Protein AF-A0A5C7WDA6-F1 (afdb_monomer)

Nearest PDB structures (foldseek):
  6osq-assembly1_z  TM=5.739E-01  e=1.445E+00  Escherichia coli

Secondary structure (DSSP, 8-state):
----PPPTT--HHHHHHHHHHHHHHHTHHHHHHHHSSPPPPPPHHHHHHHHHHHHHHHHHHHHHHHTT---HHHHHHHHHH-

Sequence (82 aa):
MIQVKRKERETAESLIRRFSRRVQQSGVLKQVRKLRFRAEEPSRDKRRIGALYKVKIRKEITRLKKLGKFDDEALRDIKKRI

pLDDT: mean 90.55, std 4.43, range [65.81, 95.88]

Mean predicted aligned error: 7.38 Å

Structure (mmCIF, N/CA/C/O backbone):
data_AF-A0A5C7WDA6-F1
#
_entry.id   AF-A0A5C7WDA6-F1
#
loop_
_atom_site.group_PDB
_atom_site.id
_atom_site.type_symbol
_atom_site.label_atom_id
_atom_site.label_alt_id
_atom_site.label_comp_id
_atom_site.label_asym_id
_atom_site.label_entity_id
_atom_site.label_seq_id
_atom_site.pdbx_PDB_ins_code
_atom_site.Cartn_x
_atom_site.Cartn_y
_atom_site.Cartn_z
_atom_site.occupancy
_atom_site.B_iso_or_equiv
_atom_site.auth_seq_id
_atom_site.auth_comp_id
_atom_site.auth_asym_id
_atom_site.auth_atom_id
_atom_site.pdbx_PDB_model_num
ATOM 1 N N . MET A 1 1 ? -14.370 11.990 6.929 1.00 65.81 1 MET A N 1
ATOM 2 C CA . MET A 1 1 ? -14.453 12.132 8.400 1.00 65.81 1 MET A CA 1
ATOM 3 C C . MET A 1 1 ? -14.677 10.753 9.013 1.00 65.81 1 MET A C 1
ATOM 5 O O . MET A 1 1 ? -15.597 10.064 8.585 1.00 65.81 1 MET A O 1
ATOM 9 N N . ILE A 1 2 ? -13.806 10.295 9.918 1.00 82.00 2 ILE A N 1
ATOM 10 C CA . ILE A 1 2 ? -13.979 9.000 10.600 1.00 82.00 2 ILE A CA 1
ATOM 11 C C . ILE A 1 2 ? -14.776 9.267 11.869 1.00 82.00 2 ILE A C 1
ATOM 13 O O . ILE A 1 2 ? -14.248 9.848 12.809 1.00 82.00 2 ILE A O 1
ATOM 17 N N . GLN A 1 3 ? -16.043 8.865 11.879 1.00 86.19 3 GLN A N 1
ATOM 18 C CA . GLN A 1 3 ? -16.919 9.011 13.038 1.00 86.19 3 GLN A CA 1
ATOM 19 C C . GLN A 1 3 ? -17.639 7.697 13.327 1.00 86.19 3 GLN A C 1
ATOM 21 O O . GLN A 1 3 ? -18.008 6.966 12.403 1.00 86.19 3 GLN A O 1
ATOM 26 N N . VAL A 1 4 ? -17.846 7.400 14.610 1.00 87.62 4 VAL A N 1
ATOM 27 C CA . VAL A 1 4 ? -18.629 6.251 15.072 1.00 87.62 4 VAL A CA 1
ATOM 28 C C . VAL A 1 4 ? -19.575 6.740 16.163 1.00 87.62 4 VAL A C 1
ATOM 30 O O . VAL A 1 4 ? -19.130 7.322 17.145 1.00 87.62 4 VAL A O 1
ATOM 33 N N . LYS A 1 5 ? -20.880 6.517 15.979 1.00 89.50 5 LYS A N 1
ATOM 34 C CA . LYS A 1 5 ? -21.900 6.789 17.001 1.00 89.50 5 LYS A CA 1
ATOM 35 C C . LYS A 1 5 ? -22.144 5.535 17.842 1.00 89.50 5 LYS A C 1
ATOM 37 O O . LYS A 1 5 ? -22.091 4.414 17.312 1.00 89.50 5 LYS A O 1
ATOM 42 N N . ARG A 1 6 ? -22.404 5.732 19.137 1.00 88.69 6 ARG A N 1
ATOM 43 C CA . ARG A 1 6 ? -22.757 4.658 20.072 1.00 88.69 6 ARG A CA 1
ATOM 44 C C . ARG A 1 6 ? -24.090 4.035 19.664 1.00 88.69 6 ARG A C 1
ATOM 46 O O . ARG A 1 6 ? -25.016 4.758 19.306 1.00 88.69 6 ARG A O 1
ATOM 53 N N . LYS A 1 7 ? -24.160 2.705 19.679 1.00 89.75 7 LYS A N 1
ATOM 54 C CA . LYS A 1 7 ? -25.409 1.962 19.458 1.00 89.75 7 LYS A CA 1
ATOM 55 C C . LYS A 1 7 ? -26.115 1.681 20.787 1.00 89.75 7 LYS A C 1
ATOM 57 O O . LYS A 1 7 ? -25.479 1.689 21.842 1.00 89.75 7 LYS A O 1
ATOM 62 N N . GLU A 1 8 ? -27.416 1.404 20.735 1.00 81.75 8 GLU A N 1
ATOM 63 C CA . GLU A 1 8 ? -28.156 0.938 21.911 1.00 81.75 8 GLU A CA 1
ATOM 64 C C . GLU A 1 8 ? -27.54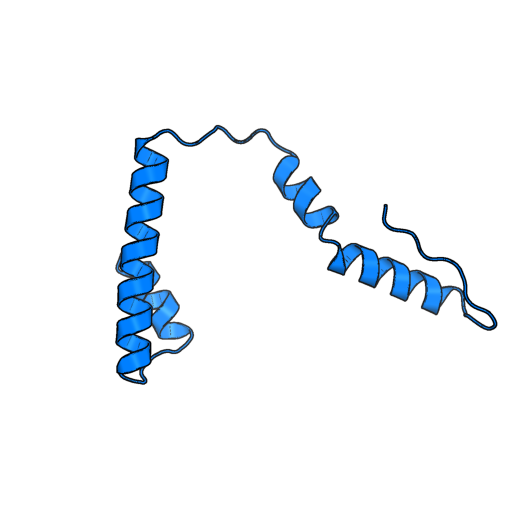9 -0.364 22.451 1.00 81.75 8 GLU A C 1
ATOM 66 O O . GLU A 1 8 ? -27.143 -1.236 21.681 1.00 81.75 8 GLU A O 1
ATOM 71 N N . ARG A 1 9 ? -27.446 -0.463 23.784 1.00 85.56 9 ARG A N 1
ATOM 72 C CA . ARG A 1 9 ? -26.825 -1.585 24.516 1.00 85.56 9 ARG A CA 1
ATOM 73 C C . ARG A 1 9 ? -25.345 -1.858 24.189 1.00 85.56 9 ARG A C 1
ATOM 75 O O . ARG A 1 9 ? -24.832 -2.929 24.494 1.00 85.56 9 ARG A O 1
ATOM 82 N N . GLU A 1 10 ? -24.621 -0.895 23.617 1.00 87.31 10 GLU A N 1
ATOM 83 C CA . GLU A 1 10 ? -23.184 -1.037 23.359 1.00 87.31 10 GLU A CA 1
ATOM 84 C C . GLU A 1 10 ? -22.329 -0.691 24.593 1.00 87.31 10 GLU A C 1
ATOM 86 O O . GLU A 1 10 ? -22.509 0.364 25.221 1.00 87.31 10 GLU A O 1
ATOM 91 N N . THR A 1 11 ? -21.352 -1.550 24.903 1.00 91.31 11 THR A N 1
ATOM 92 C CA . THR A 1 11 ? -20.303 -1.282 25.898 1.00 91.31 11 THR A CA 1
ATOM 93 C C . THR A 1 11 ? -19.270 -0.288 25.359 1.00 91.31 11 THR A C 1
ATOM 95 O O . THR A 1 11 ? -19.009 -0.217 24.156 1.00 91.31 11 THR A O 1
ATOM 98 N N . ALA A 1 12 ? -18.641 0.487 26.247 1.00 89.25 12 ALA A N 1
ATOM 99 C CA . ALA A 1 12 ? -17.628 1.470 25.849 1.00 89.25 12 ALA A CA 1
ATOM 100 C C . ALA A 1 12 ? -16.450 0.828 25.087 1.00 89.25 12 ALA A C 1
ATOM 102 O O . ALA A 1 12 ? -15.963 1.378 24.100 1.00 89.25 12 ALA A O 1
ATOM 103 N N . GLU A 1 13 ? -16.044 -0.376 25.487 1.00 91.88 13 GLU A N 1
ATOM 104 C CA . GLU A 1 13 ? -14.955 -1.117 24.852 1.00 91.88 13 GLU A CA 1
ATOM 105 C C . GLU A 1 13 ? -15.278 -1.523 23.403 1.00 91.88 13 GLU A C 1
ATOM 107 O O . GLU A 1 13 ? -14.461 -1.330 22.496 1.00 91.88 13 GLU A O 1
ATOM 112 N N . SER A 1 14 ? -16.502 -2.005 23.145 1.00 92.00 14 SER A N 1
ATOM 113 C CA . SER A 1 14 ? -16.958 -2.329 21.786 1.00 92.00 14 SER A CA 1
ATOM 114 C C . SER A 1 14 ? -16.917 -1.098 20.875 1.00 92.00 14 SER A C 1
ATOM 116 O O . SER A 1 14 ? -16.459 -1.181 19.729 1.00 92.00 14 SER A O 1
ATOM 118 N N . LEU A 1 15 ? -17.332 0.060 21.394 1.00 91.94 15 LEU A N 1
ATOM 119 C CA . LEU A 1 15 ? -17.304 1.321 20.657 1.00 91.94 15 LEU A CA 1
ATOM 120 C C . LEU A 1 15 ? -15.871 1.703 20.252 1.00 91.94 15 LEU A C 1
ATOM 122 O O . LEU A 1 15 ? -15.627 2.002 19.078 1.00 91.94 15 LEU A O 1
ATOM 126 N N . ILE A 1 16 ? -14.918 1.626 21.189 1.00 92.31 16 ILE A N 1
ATOM 127 C CA . ILE A 1 16 ? -13.493 1.902 20.938 1.00 92.31 16 ILE A CA 1
ATOM 128 C C . ILE A 1 16 ? -12.938 0.943 19.882 1.00 92.31 16 ILE A C 1
ATOM 130 O O . ILE A 1 16 ? -12.286 1.375 18.930 1.00 92.31 16 ILE A O 1
ATOM 134 N N . ARG A 1 17 ? -13.242 -0.356 19.975 1.00 93.56 17 ARG A N 1
ATOM 135 C CA . ARG A 1 17 ? -12.788 -1.350 18.991 1.00 93.56 17 ARG A CA 1
ATOM 136 C C . ARG A 1 17 ? -13.310 -1.050 17.584 1.00 93.56 17 ARG A C 1
ATOM 138 O O . ARG A 1 17 ? -12.550 -1.147 16.614 1.00 93.56 17 ARG A O 1
ATOM 145 N N . ARG A 1 18 ? -14.583 -0.657 17.444 1.00 93.31 18 ARG A N 1
ATOM 146 C CA . ARG A 1 18 ? -15.157 -0.252 16.145 1.00 93.31 18 ARG A CA 1
ATOM 147 C C . ARG A 1 18 ? -14.472 0.990 15.593 1.00 93.31 18 ARG A C 1
ATOM 149 O O . ARG A 1 18 ? -14.154 1.019 14.403 1.00 93.31 18 ARG A O 1
ATOM 156 N N . PHE A 1 19 ? -14.225 1.985 16.441 1.00 92.94 19 PHE A N 1
ATOM 157 C CA . PHE A 1 19 ? -13.493 3.186 16.055 1.00 92.94 19 PHE A CA 1
ATOM 158 C C . PHE A 1 19 ? -12.086 2.842 15.559 1.00 92.94 19 PHE A C 1
ATOM 160 O O . PHE A 1 19 ? -11.743 3.180 14.427 1.00 92.94 19 PHE A O 1
ATOM 167 N N . SER A 1 20 ? -11.320 2.069 16.330 1.00 92.75 20 SER A N 1
ATOM 168 C CA . SER A 1 20 ? -9.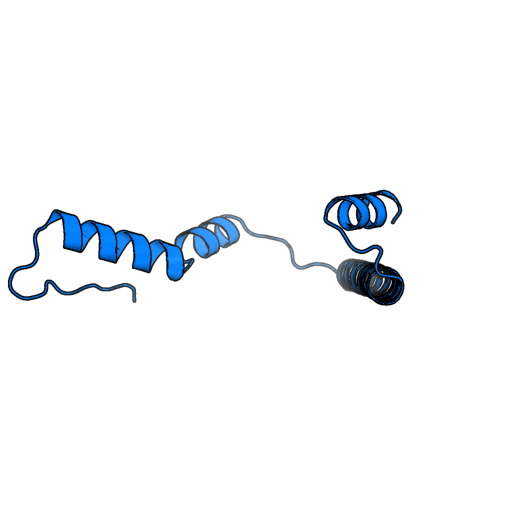975 1.621 15.956 1.00 92.75 20 SER A CA 1
ATOM 169 C C . SER A 1 20 ? -9.964 0.867 14.627 1.00 92.75 20 SER A C 1
ATOM 171 O O . SER A 1 20 ? -9.146 1.163 13.755 1.00 92.75 20 SER A O 1
ATOM 173 N N . ARG A 1 21 ? -10.920 -0.047 14.403 1.00 93.19 21 ARG A N 1
ATOM 174 C CA . ARG A 1 21 ? -11.041 -0.764 13.124 1.00 93.19 21 ARG A CA 1
ATOM 175 C C . ARG A 1 21 ? -11.368 0.180 11.968 1.00 93.19 21 ARG A C 1
ATOM 177 O O . ARG A 1 21 ? -10.788 0.043 10.893 1.00 93.19 21 ARG A O 1
ATOM 184 N N . ARG A 1 22 ? -12.253 1.161 12.175 1.00 92.81 22 ARG A N 1
ATOM 185 C CA . ARG A 1 22 ? -12.603 2.160 11.153 1.00 92.81 22 ARG A CA 1
ATOM 186 C C . ARG A 1 22 ? -11.409 3.052 10.808 1.00 92.81 22 ARG A C 1
ATOM 188 O O . ARG A 1 22 ? -11.196 3.329 9.629 1.00 92.81 22 ARG A O 1
ATOM 195 N N . VAL A 1 23 ? -10.611 3.446 11.804 1.00 93.12 23 VAL A N 1
ATOM 196 C CA . VAL A 1 23 ? -9.355 4.191 11.619 1.00 93.12 23 VAL A CA 1
ATOM 197 C C . VAL A 1 23 ? -8.344 3.362 10.829 1.00 93.12 23 VAL A C 1
ATOM 199 O O . VAL A 1 23 ? -7.803 3.850 9.838 1.00 93.12 23 VAL A O 1
ATOM 202 N N . GLN A 1 24 ? -8.143 2.093 11.183 1.00 91.38 24 GLN A N 1
ATOM 203 C CA . GLN A 1 24 ? -7.245 1.200 10.445 1.00 91.38 24 GLN A CA 1
ATOM 204 C C . GLN A 1 24 ? -7.685 1.015 8.986 1.00 91.38 24 GLN A C 1
ATOM 206 O O . GLN A 1 24 ? -6.885 1.221 8.075 1.00 91.38 24 GLN A O 1
ATOM 211 N N . GLN A 1 25 ? -8.963 0.704 8.753 1.00 91.62 25 GLN A N 1
ATOM 212 C CA . GLN A 1 25 ? -9.520 0.515 7.408 1.00 91.62 25 GLN A CA 1
ATOM 213 C C . GLN A 1 25 ? -9.457 1.782 6.557 1.00 91.62 25 GLN A C 1
ATOM 215 O O . GLN A 1 25 ? -9.218 1.704 5.357 1.00 91.62 25 GLN A O 1
ATOM 220 N N . SER A 1 26 ? -9.654 2.954 7.166 1.00 92.75 26 SER A N 1
ATOM 221 C CA . SER A 1 26 ? -9.557 4.229 6.451 1.00 92.75 26 SER A CA 1
ATOM 222 C C . SER A 1 26 ? -8.147 4.534 5.940 1.00 92.75 26 SER A C 1
ATOM 224 O O . SER A 1 26 ? -7.991 5.379 5.067 1.00 92.75 26 SER A O 1
ATOM 226 N N . GLY A 1 27 ? -7.112 3.907 6.511 1.00 92.69 27 GLY A N 1
ATOM 227 C CA . GLY A 1 27 ? -5.725 4.144 6.121 1.00 92.69 27 GLY A CA 1
ATOM 228 C C . GLY A 1 27 ? -5.209 5.561 6.401 1.00 92.69 27 GLY A C 1
ATOM 229 O O . GLY A 1 27 ? -4.080 5.863 6.016 1.00 92.69 27 GLY A O 1
ATOM 230 N N . VAL A 1 28 ? -5.972 6.415 7.099 1.00 93.19 28 VAL A N 1
ATOM 231 C CA . VAL A 1 28 ? -5.618 7.824 7.350 1.00 93.19 28 VAL A CA 1
ATOM 232 C C . VAL A 1 28 ? -4.255 7.950 8.026 1.00 93.19 28 VAL A C 1
ATOM 234 O O . VAL A 1 28 ? -3.426 8.744 7.592 1.00 93.19 28 VAL A O 1
ATOM 237 N N . LEU A 1 29 ? -3.952 7.101 9.011 1.00 91.25 29 LEU A N 1
ATOM 238 C CA . LEU A 1 29 ? -2.636 7.100 9.660 1.00 91.25 29 LEU A CA 1
ATOM 239 C C . LEU A 1 29 ? -1.499 6.779 8.679 1.00 91.25 29 LEU A C 1
ATOM 241 O O . LEU A 1 29 ? -0.430 7.382 8.750 1.00 91.25 29 LEU A O 1
ATOM 245 N N . LYS A 1 30 ? -1.720 5.851 7.740 1.00 92.50 30 LYS A N 1
ATOM 246 C CA . LYS A 1 30 ? -0.732 5.487 6.714 1.00 92.50 30 LYS A CA 1
ATOM 247 C C . LYS A 1 30 ? -0.531 6.628 5.718 1.00 92.50 30 LYS A C 1
ATOM 249 O O . LYS A 1 30 ? 0.605 6.912 5.349 1.00 92.50 30 LYS A O 1
ATOM 254 N N . GLN A 1 31 ? -1.613 7.292 5.318 1.00 92.50 31 GLN A N 1
ATOM 255 C CA . GLN A 1 31 ? -1.564 8.460 4.442 1.00 92.50 31 GLN A CA 1
ATOM 256 C C . GLN A 1 31 ? -0.792 9.609 5.096 1.00 92.50 31 GLN A C 1
ATOM 258 O O . GLN A 1 31 ? 0.157 10.108 4.501 1.00 92.50 31 GLN A O 1
ATOM 263 N N . VAL A 1 32 ? -1.132 9.974 6.334 1.00 93.44 32 VAL A N 1
ATOM 264 C CA . VAL A 1 32 ? -0.450 11.051 7.069 1.00 93.44 32 VAL A CA 1
ATOM 265 C C . VAL A 1 32 ? 1.031 10.727 7.269 1.00 93.44 32 VAL A C 1
ATOM 267 O O . VAL A 1 32 ? 1.878 11.577 7.027 1.00 93.44 32 VAL A O 1
ATOM 270 N N . ARG A 1 33 ? 1.379 9.483 7.627 1.00 93.06 33 ARG A N 1
ATOM 271 C CA . ARG A 1 33 ? 2.788 9.059 7.735 1.00 93.06 33 ARG A CA 1
ATOM 272 C C . ARG A 1 33 ? 3.543 9.183 6.411 1.00 93.06 33 ARG A C 1
ATOM 274 O O . ARG A 1 33 ? 4.696 9.595 6.426 1.00 93.06 33 ARG A O 1
ATOM 281 N N . LYS A 1 34 ? 2.904 8.856 5.284 1.00 91.44 34 LYS A N 1
ATOM 282 C CA . LYS A 1 34 ? 3.492 9.007 3.944 1.00 91.44 34 LYS A CA 1
ATOM 283 C C . LYS A 1 34 ? 3.696 10.478 3.563 1.00 91.44 34 LYS A C 1
ATOM 285 O O . LYS A 1 34 ? 4.679 10.790 2.906 1.00 91.44 34 LYS A O 1
ATOM 290 N N . LEU A 1 35 ? 2.771 11.352 3.956 1.00 92.81 35 LEU A N 1
ATOM 291 C CA . LEU A 1 35 ? 2.791 12.786 3.644 1.00 92.81 35 LEU A CA 1
ATOM 292 C C . LEU A 1 35 ? 3.580 13.628 4.658 1.00 92.81 35 LEU A C 1
ATOM 294 O O . LEU A 1 35 ? 3.728 14.826 4.450 1.00 92.81 35 LEU A O 1
ATOM 298 N N . ARG A 1 36 ? 4.079 13.023 5.746 1.00 91.81 36 ARG A N 1
ATOM 299 C CA . ARG A 1 36 ? 4.792 13.719 6.831 1.00 91.81 36 ARG A CA 1
ATOM 300 C C . ARG A 1 36 ? 5.967 14.555 6.324 1.00 91.81 36 ARG A C 1
ATOM 302 O O . ARG A 1 36 ? 6.235 15.612 6.880 1.00 91.81 36 ARG A O 1
ATOM 309 N N . PHE A 1 37 ? 6.671 14.063 5.309 1.00 94.38 37 PHE A N 1
ATOM 310 C CA . PHE A 1 37 ? 7.839 14.721 4.739 1.00 94.38 37 PHE A CA 1
ATOM 311 C C . PHE A 1 37 ? 7.601 15.048 3.269 1.00 94.38 37 PHE A C 1
ATOM 313 O O . PHE A 1 37 ? 6.936 14.293 2.554 1.00 94.38 37 PHE A O 1
ATOM 320 N N . ARG A 1 38 ? 8.181 16.162 2.811 1.00 91.69 38 ARG A N 1
ATOM 321 C CA . ARG A 1 38 ? 8.178 16.525 1.395 1.00 91.69 38 ARG A CA 1
ATOM 322 C C . ARG A 1 38 ? 8.971 15.477 0.616 1.00 91.69 38 ARG A C 1
ATOM 324 O O . ARG A 1 38 ? 10.152 15.273 0.877 1.00 91.69 38 ARG A O 1
ATOM 331 N N . ALA A 1 39 ? 8.318 14.835 -0.343 1.00 88.94 39 ALA A N 1
ATOM 332 C CA . ALA A 1 39 ? 8.984 14.022 -1.350 1.00 88.94 39 ALA A CA 1
ATOM 333 C C . ALA A 1 39 ? 9.183 14.867 -2.611 1.00 88.94 39 ALA A C 1
ATOM 335 O O . ALA A 1 39 ? 8.266 15.576 -3.028 1.00 88.94 39 ALA A O 1
ATOM 336 N N . GLU A 1 40 ? 10.366 14.796 -3.215 1.00 89.06 40 GLU A N 1
ATOM 337 C CA . GLU A 1 40 ? 10.600 15.404 -4.523 1.00 89.06 40 GLU A CA 1
ATOM 338 C C . GLU A 1 40 ? 9.809 14.671 -5.606 1.00 89.06 40 GLU A C 1
ATOM 340 O O . GLU A 1 40 ? 9.679 13.441 -5.591 1.00 89.06 40 GLU A O 1
ATOM 345 N N . GLU A 1 41 ? 9.294 15.426 -6.574 1.00 88.75 41 GLU A N 1
ATOM 346 C CA . GLU A 1 41 ? 8.655 14.819 -7.731 1.00 88.75 41 GLU A CA 1
ATOM 347 C C . GLU A 1 41 ? 9.703 14.107 -8.599 1.00 88.75 41 GLU A C 1
ATOM 349 O O . GLU A 1 41 ? 10.745 14.678 -8.930 1.00 88.75 41 GLU A O 1
ATOM 354 N N . PRO A 1 42 ? 9.459 12.850 -9.005 1.00 89.81 42 PRO A N 1
ATOM 355 C CA . PRO A 1 42 ? 10.408 12.131 -9.834 1.00 89.81 42 PRO A CA 1
ATOM 356 C C . PRO A 1 42 ? 10.513 12.772 -11.225 1.00 89.81 42 PRO A C 1
ATOM 358 O O . PRO A 1 42 ? 9.509 12.996 -11.916 1.00 89.81 42 PRO A O 1
ATOM 361 N N . SER A 1 43 ? 11.754 12.979 -11.677 1.00 93.94 43 SER A N 1
ATOM 362 C CA . SER A 1 43 ? 12.057 13.425 -13.040 1.00 93.94 43 SER A CA 1
ATOM 363 C C . SER A 1 43 ? 11.449 12.488 -14.095 1.00 93.94 43 SER A C 1
ATOM 365 O O . SER A 1 43 ? 11.072 11.343 -13.811 1.00 93.94 43 SER A O 1
ATOM 367 N N . ARG A 1 44 ? 11.335 12.966 -15.342 1.00 94.06 44 ARG A N 1
ATOM 368 C CA . ARG A 1 44 ? 10.784 12.173 -16.459 1.00 94.06 44 ARG A CA 1
ATOM 369 C C . ARG A 1 44 ? 11.510 10.833 -16.619 1.00 94.06 44 ARG A C 1
ATOM 371 O O . ARG A 1 44 ? 10.850 9.805 -16.769 1.00 94.06 44 ARG A O 1
ATOM 378 N N . ASP A 1 45 ? 12.833 10.830 -16.482 1.00 94.19 45 ASP A N 1
ATOM 379 C CA . ASP A 1 45 ? 13.647 9.619 -16.616 1.00 94.19 45 ASP A CA 1
ATOM 380 C C . ASP A 1 45 ? 13.439 8.651 -15.456 1.00 94.19 45 ASP A C 1
ATOM 382 O O . ASP A 1 45 ? 13.209 7.463 -15.684 1.00 94.19 45 ASP A O 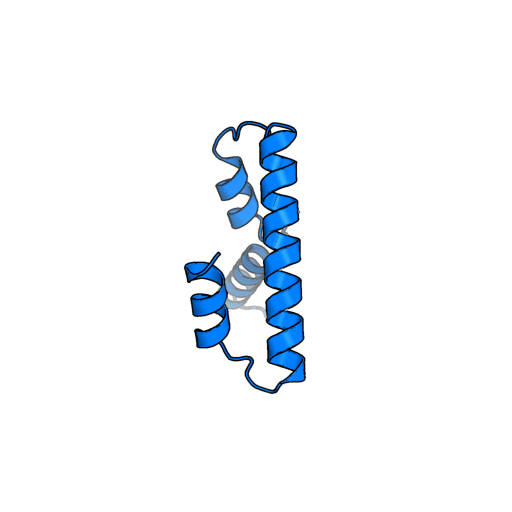1
ATOM 386 N N . LYS A 1 46 ? 13.394 9.149 -14.210 1.00 93.12 46 LYS A N 1
ATOM 387 C CA . LYS A 1 46 ? 13.083 8.316 -13.035 1.00 93.12 46 LYS A CA 1
ATOM 388 C C . LYS A 1 46 ? 11.703 7.661 -13.170 1.00 93.12 46 LYS A C 1
ATOM 390 O O . LYS A 1 46 ? 11.546 6.474 -12.878 1.00 93.12 46 LYS A O 1
ATOM 395 N N . ARG A 1 47 ? 10.706 8.398 -13.677 1.00 93.25 47 ARG A N 1
ATOM 396 C CA . ARG A 1 47 ? 9.373 7.849 -13.986 1.00 93.25 47 ARG A CA 1
ATOM 397 C C . ARG A 1 47 ? 9.434 6.770 -15.069 1.00 93.25 47 ARG A C 1
ATOM 399 O O . ARG A 1 47 ? 8.824 5.713 -14.899 1.00 93.25 47 ARG A O 1
ATOM 406 N N . ARG A 1 48 ? 10.188 7.005 -16.149 1.00 94.75 48 ARG A N 1
ATOM 407 C CA . ARG A 1 48 ? 10.365 6.052 -17.256 1.00 94.75 48 ARG A CA 1
ATOM 408 C C . ARG A 1 48 ? 11.031 4.758 -16.787 1.00 94.75 48 ARG A C 1
ATOM 410 O O . ARG A 1 48 ? 10.505 3.683 -17.062 1.00 94.75 48 ARG A O 1
ATOM 417 N N . ILE A 1 49 ? 12.128 4.848 -16.036 1.00 95.06 49 ILE A N 1
ATOM 418 C CA . ILE A 1 49 ? 12.852 3.688 -15.492 1.00 95.06 49 ILE A CA 1
ATOM 419 C C . ILE A 1 49 ? 11.932 2.858 -14.588 1.00 95.06 49 ILE A C 1
ATOM 421 O O . ILE A 1 49 ? 11.822 1.643 -14.760 1.00 95.06 49 ILE A O 1
ATOM 425 N N . GLY A 1 50 ? 11.187 3.511 -13.688 1.00 93.50 50 GLY A N 1
ATOM 426 C CA . GLY A 1 50 ? 10.222 2.828 -12.824 1.00 93.50 50 GLY A CA 1
ATOM 427 C C . GLY A 1 50 ? 9.092 2.135 -13.599 1.00 93.50 50 GLY A C 1
ATOM 428 O O . GLY A 1 50 ? 8.657 1.045 -13.220 1.00 93.50 50 GLY A O 1
ATOM 429 N N . ALA A 1 51 ? 8.619 2.729 -14.698 1.00 94.62 51 ALA A N 1
ATOM 430 C CA . ALA A 1 51 ? 7.626 2.106 -15.572 1.00 94.62 51 ALA A CA 1
ATOM 431 C C . ALA A 1 51 ? 8.195 0.877 -16.300 1.00 94.62 51 ALA A C 1
ATOM 433 O O . ALA A 1 51 ? 7.563 -0.181 -16.289 1.00 94.62 51 ALA A O 1
ATOM 434 N N . LEU A 1 52 ? 9.404 0.982 -16.859 1.00 95.81 52 LEU A N 1
ATOM 435 C CA . LEU A 1 52 ? 10.090 -0.128 -17.528 1.00 95.81 52 LEU A CA 1
ATOM 436 C C . LEU A 1 52 ? 10.333 -1.304 -16.573 1.00 95.81 52 LEU A C 1
ATOM 438 O O . LEU A 1 52 ? 10.061 -2.449 -16.934 1.00 95.81 52 LEU A O 1
ATOM 442 N N . TYR A 1 53 ? 10.756 -1.032 -15.336 1.00 94.38 53 TYR A N 1
ATOM 443 C CA . TYR A 1 53 ? 10.912 -2.052 -14.295 1.00 94.38 53 TYR A CA 1
ATOM 444 C C . TYR A 1 53 ? 9.598 -2.799 -14.016 1.00 94.38 53 TYR A C 1
ATOM 446 O O . TYR A 1 53 ? 9.557 -4.030 -14.034 1.00 94.38 53 TYR A O 1
ATOM 454 N N . LYS A 1 54 ? 8.485 -2.070 -13.843 1.00 93.50 54 LYS A N 1
ATOM 455 C CA . LYS A 1 54 ? 7.157 -2.675 -13.627 1.00 93.50 54 LYS A CA 1
ATOM 456 C C . LYS A 1 54 ? 6.719 -3.551 -14.799 1.00 93.50 54 LYS A C 1
ATOM 458 O O . LYS A 1 54 ? 6.127 -4.604 -14.572 1.00 93.50 54 LYS A O 1
ATOM 463 N N . VAL A 1 55 ? 6.988 -3.128 -16.034 1.00 95.88 55 VAL A N 1
ATOM 464 C CA . VAL A 1 55 ? 6.673 -3.915 -17.236 1.00 95.88 55 VAL A CA 1
ATOM 465 C C . VAL A 1 55 ? 7.488 -5.209 -17.261 1.00 95.88 55 VAL A C 1
ATOM 467 O O . VAL A 1 55 ? 6.902 -6.276 -17.448 1.00 95.88 55 VAL A O 1
ATOM 470 N N . LYS A 1 56 ? 8.801 -5.141 -16.995 1.00 94.69 56 LYS A N 1
ATOM 471 C CA . LYS A 1 56 ? 9.674 -6.326 -16.918 1.00 94.69 56 LYS A CA 1
ATOM 472 C C . LYS A 1 56 ? 9.186 -7.322 -15.863 1.00 94.69 56 LYS A C 1
ATOM 474 O O . LYS A 1 56 ? 8.977 -8.489 -16.180 1.00 94.69 56 LYS A O 1
ATOM 479 N N . ILE A 1 57 ? 8.901 -6.851 -14.646 1.00 92.94 57 ILE A N 1
ATOM 480 C CA . ILE A 1 57 ? 8.386 -7.711 -13.571 1.00 92.94 57 ILE A CA 1
ATOM 481 C C . ILE A 1 57 ? 7.050 -8.350 -13.947 1.00 92.94 57 ILE A C 1
ATOM 483 O O . ILE A 1 57 ? 6.875 -9.551 -13.764 1.00 92.94 57 ILE A O 1
ATOM 487 N N . ARG A 1 58 ? 6.098 -7.582 -14.490 1.00 92.69 58 A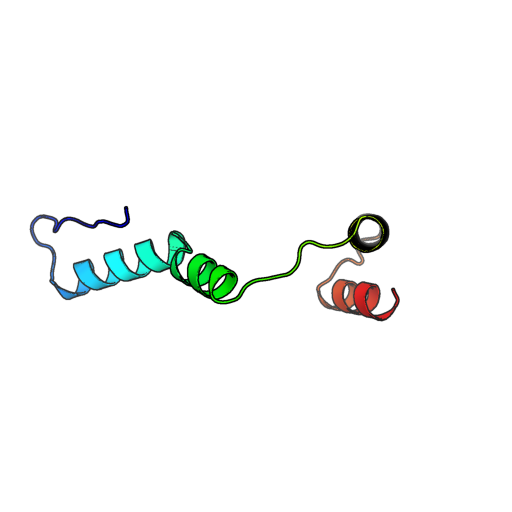RG A N 1
ATOM 488 C CA . ARG A 1 58 ? 4.796 -8.135 -14.899 1.00 92.69 58 ARG A CA 1
ATOM 489 C C . ARG A 1 58 ? 4.944 -9.217 -15.962 1.00 92.69 58 ARG A C 1
ATOM 491 O O . ARG A 1 58 ? 4.224 -10.213 -15.894 1.00 92.69 58 ARG A O 1
ATOM 498 N N . LYS A 1 59 ? 5.865 -9.039 -16.916 1.00 94.75 59 LYS A N 1
ATOM 499 C CA . LYS A 1 59 ? 6.159 -10.040 -17.947 1.00 94.75 59 LYS A CA 1
ATOM 500 C C . LYS A 1 59 ? 6.640 -11.345 -17.312 1.00 94.75 59 LYS A C 1
ATOM 502 O O . LYS A 1 59 ? 6.098 -12.399 -17.638 1.00 94.75 59 LYS A O 1
ATOM 507 N N . GLU A 1 60 ? 7.567 -11.270 -16.357 1.00 92.06 60 GLU A N 1
ATOM 508 C CA . GLU A 1 60 ? 8.079 -12.470 -15.690 1.00 92.06 60 GLU A CA 1
ATOM 509 C C . GLU A 1 60 ? 7.067 -13.146 -14.775 1.00 92.06 60 GLU A C 1
ATOM 511 O O . GLU A 1 60 ? 6.902 -14.362 -14.843 1.00 92.06 60 GLU A O 1
ATOM 516 N N . ILE A 1 61 ? 6.304 -12.374 -13.999 1.00 92.31 61 ILE A N 1
ATOM 517 C CA . ILE A 1 61 ? 5.201 -12.921 -13.201 1.00 92.31 61 ILE A CA 1
ATOM 518 C C . ILE A 1 61 ? 4.204 -13.651 -14.108 1.00 92.31 61 ILE A C 1
ATOM 520 O O . ILE A 1 61 ? 3.782 -14.760 -13.797 1.00 92.31 61 ILE A O 1
ATOM 524 N N . THR A 1 62 ? 3.834 -13.054 -15.244 1.00 93.31 62 THR A N 1
ATOM 525 C CA . THR A 1 62 ? 2.891 -13.671 -16.189 1.00 93.31 62 THR A CA 1
ATOM 526 C C . THR A 1 62 ? 3.457 -14.965 -16.769 1.00 93.31 62 THR A C 1
ATOM 528 O O . THR A 1 62 ? 2.729 -15.949 -16.879 1.00 93.31 62 THR A O 1
ATOM 531 N N . ARG A 1 63 ? 4.753 -14.995 -17.103 1.00 93.31 63 ARG A N 1
ATOM 532 C CA . ARG A 1 63 ? 5.428 -16.203 -17.589 1.00 93.31 63 ARG A CA 1
ATOM 533 C C . ARG A 1 63 ? 5.418 -17.314 -16.539 1.00 93.31 63 ARG A C 1
ATOM 535 O O . ARG A 1 63 ? 5.012 -18.425 -16.855 1.00 93.31 63 ARG A O 1
ATOM 542 N N . LEU A 1 64 ? 5.804 -17.021 -15.299 1.00 91.62 64 LEU A N 1
ATOM 543 C CA . LEU A 1 64 ? 5.830 -18.019 -14.225 1.00 91.62 64 LEU A CA 1
ATOM 544 C C . LEU A 1 64 ? 4.439 -18.531 -13.859 1.00 91.62 64 LEU A C 1
ATOM 546 O O . LEU A 1 64 ? 4.277 -19.729 -13.649 1.00 91.62 64 LEU A O 1
ATOM 550 N N . LYS A 1 65 ? 3.427 -17.653 -13.858 1.00 92.06 65 LYS A N 1
ATOM 551 C CA . LYS A 1 65 ? 2.027 -18.059 -13.680 1.00 92.06 65 LYS A CA 1
ATOM 552 C C . LYS A 1 65 ? 1.579 -19.033 -14.767 1.00 92.06 65 LYS A C 1
ATOM 554 O O . LYS A 1 65 ? 0.976 -20.046 -14.445 1.00 92.06 65 LYS A O 1
ATOM 559 N N . LYS A 1 66 ? 1.917 -18.764 -16.035 1.00 93.69 66 LYS A N 1
ATOM 560 C CA . LYS A 1 66 ? 1.623 -19.678 -17.156 1.00 93.69 66 LYS A CA 1
ATOM 561 C C . LYS A 1 66 ? 2.349 -21.020 -17.036 1.00 93.69 66 LYS A C 1
ATOM 563 O O . LYS A 1 66 ? 1.823 -22.027 -17.483 1.00 93.69 66 LYS A O 1
ATOM 568 N N . LEU A 1 67 ? 3.537 -21.030 -16.435 1.00 91.75 67 LEU A N 1
ATOM 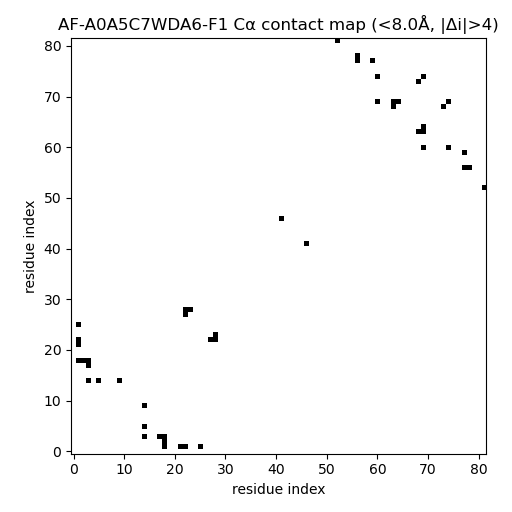569 C CA . LEU A 1 67 ? 4.324 -22.241 -16.187 1.00 91.75 67 LEU A CA 1
ATOM 570 C C . LEU A 1 67 ? 3.914 -22.987 -14.905 1.00 91.75 67 LEU A C 1
ATOM 572 O O . LEU A 1 67 ? 4.499 -24.025 -14.616 1.00 91.75 67 LEU A O 1
ATOM 576 N N . GLY A 1 68 ? 2.976 -22.454 -14.112 1.00 91.31 68 GLY A N 1
ATOM 577 C CA . GLY A 1 68 ? 2.589 -23.026 -12.817 1.00 91.31 68 GLY A CA 1
ATOM 578 C C . GLY A 1 68 ? 3.656 -22.911 -11.719 1.00 91.31 68 GLY A C 1
ATOM 579 O O . GLY A 1 68 ? 3.534 -23.559 -10.689 1.00 91.31 68 GLY A O 1
ATOM 580 N N . LYS A 1 69 ? 4.697 -22.090 -11.914 1.00 88.12 69 LYS A N 1
ATOM 581 C CA . LYS A 1 69 ? 5.857 -21.943 -11.008 1.00 88.12 69 LYS A CA 1
ATOM 582 C C . LYS A 1 69 ? 5.860 -20.604 -10.267 1.00 88.12 69 LYS A C 1
ATOM 584 O O . LYS A 1 69 ? 6.908 -19.987 -10.095 1.00 88.12 69 LYS A O 1
ATOM 589 N N . PHE A 1 70 ? 4.681 -20.073 -9.962 1.00 89.25 70 PHE A N 1
ATOM 590 C CA . PHE A 1 70 ? 4.565 -18.791 -9.276 1.00 89.25 70 PHE A CA 1
ATOM 591 C C . PHE A 1 70 ? 4.293 -19.010 -7.791 1.00 89.25 70 PHE A C 1
ATOM 593 O O . PHE A 1 70 ? 3.174 -19.351 -7.415 1.00 89.25 70 PHE A O 1
ATOM 600 N N . ASP A 1 71 ? 5.308 -18.757 -6.974 1.00 88.25 71 ASP A N 1
ATOM 601 C CA . ASP A 1 71 ? 5.251 -18.723 -5.517 1.00 88.25 71 ASP A CA 1
ATOM 602 C C . ASP A 1 71 ? 5.872 -17.414 -4.976 1.00 88.25 71 ASP A C 1
ATOM 604 O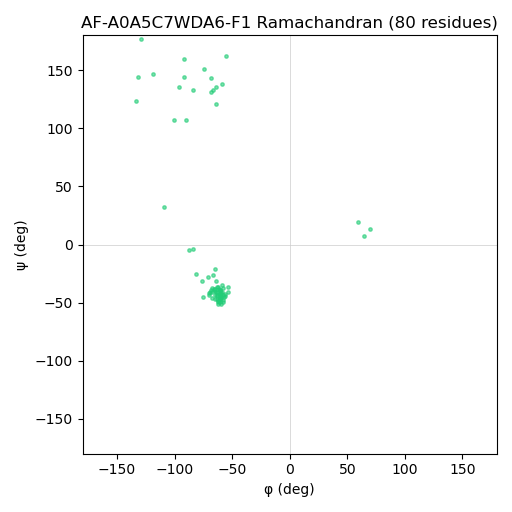 O . ASP A 1 71 ? 6.343 -16.541 -5.723 1.00 88.25 71 ASP A O 1
ATOM 608 N N . ASP A 1 72 ? 5.824 -17.239 -3.654 1.00 84.25 72 ASP A N 1
ATOM 609 C CA . ASP A 1 72 ? 6.358 -16.047 -2.986 1.00 84.25 72 ASP A CA 1
ATOM 610 C C . ASP A 1 72 ? 7.890 -15.946 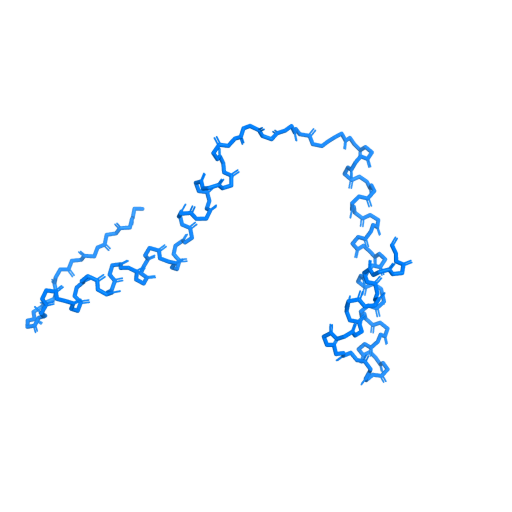-3.091 1.00 84.25 72 ASP A C 1
ATOM 612 O O . ASP A 1 72 ? 8.444 -14.839 -3.065 1.00 84.25 72 ASP A O 1
ATOM 616 N N . G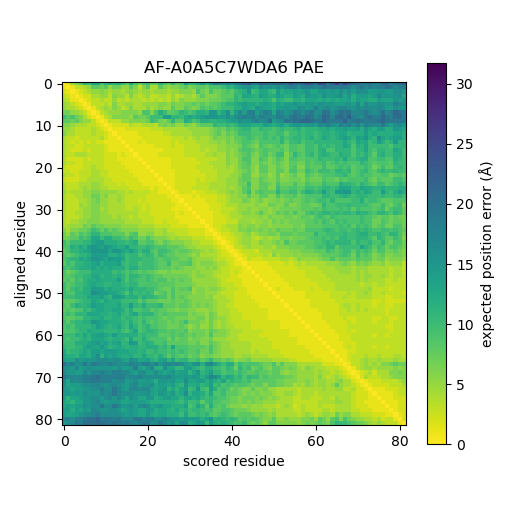LU A 1 73 ? 8.580 -17.077 -3.246 1.00 86.31 73 GLU A N 1
ATOM 617 C CA . GLU A 1 73 ? 10.033 -17.150 -3.413 1.00 86.31 73 GLU A CA 1
ATOM 618 C C . GLU A 1 73 ? 10.448 -16.716 -4.821 1.00 86.31 73 GLU A C 1
ATOM 620 O O . GLU A 1 73 ? 11.284 -15.820 -4.974 1.00 86.31 73 GLU A O 1
ATOM 625 N N . ALA A 1 74 ? 9.757 -17.197 -5.850 1.00 84.25 74 ALA A N 1
ATOM 626 C CA . ALA A 1 74 ? 9.948 -16.796 -7.232 1.00 84.25 74 ALA A CA 1
ATOM 627 C C . ALA A 1 74 ? 9.727 -15.293 -7.432 1.00 84.25 74 ALA A C 1
ATOM 629 O O . ALA A 1 74 ? 10.432 -14.655 -8.220 1.00 84.25 74 ALA A O 1
ATOM 630 N N . LEU A 1 75 ? 8.792 -14.679 -6.696 1.00 84.88 75 LEU A N 1
ATOM 631 C CA . LEU A 1 75 ? 8.618 -13.226 -6.724 1.00 84.88 75 LEU A CA 1
ATOM 632 C C . LEU A 1 75 ? 9.840 -12.483 -6.159 1.00 84.88 75 LEU A C 1
ATOM 634 O O . LEU A 1 75 ? 10.198 -11.418 -6.676 1.00 84.88 75 LEU A O 1
ATOM 638 N N . ARG A 1 76 ? 10.470 -13.003 -5.099 1.00 87.94 76 ARG A N 1
ATOM 639 C CA . ARG A 1 76 ? 11.704 -12.428 -4.535 1.00 87.94 76 ARG A CA 1
ATOM 640 C C . ARG A 1 76 ? 12.867 -12.597 -5.506 1.00 87.94 76 ARG A C 1
ATOM 642 O O . ARG A 1 76 ? 13.615 -11.644 -5.706 1.00 87.94 76 ARG A O 1
ATOM 649 N N . ASP A 1 77 ? 12.968 -13.744 -6.163 1.00 88.38 77 ASP A N 1
ATOM 650 C CA . ASP A 1 77 ? 14.043 -14.031 -7.112 1.00 88.38 77 ASP A CA 1
ATOM 651 C C . ASP A 1 77 ? 13.948 -13.191 -8.386 1.00 88.38 77 ASP A C 1
ATOM 653 O O . ASP A 1 77 ? 14.961 -12.666 -8.852 1.00 88.38 77 ASP A O 1
ATOM 657 N N . ILE A 1 78 ? 12.737 -12.961 -8.908 1.00 86.50 78 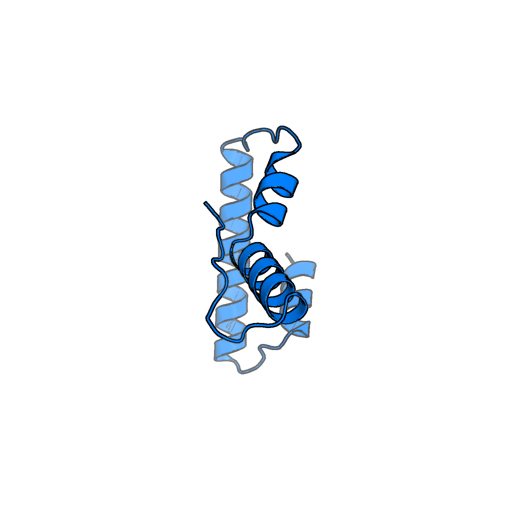ILE A N 1
ATOM 658 C CA . ILE A 1 78 ? 12.520 -12.009 -10.012 1.00 86.50 78 ILE A CA 1
ATOM 659 C C . ILE A 1 78 ? 13.017 -10.613 -9.620 1.00 86.50 78 ILE A C 1
ATOM 661 O O . ILE A 1 78 ? 13.660 -9.943 -10.424 1.00 86.50 78 ILE A O 1
ATOM 665 N N . LYS A 1 79 ? 12.724 -10.171 -8.391 1.00 86.12 79 LYS A N 1
ATOM 666 C CA . LYS A 1 79 ? 13.130 -8.846 -7.900 1.00 86.12 79 LYS A CA 1
ATOM 667 C C . LYS A 1 79 ? 14.629 -8.726 -7.634 1.00 86.12 79 LYS A C 1
ATOM 669 O O . LYS A 1 79 ? 15.128 -7.615 -7.703 1.00 86.12 79 LYS A O 1
ATOM 674 N N . LYS A 1 80 ? 15.322 -9.819 -7.299 1.00 87.69 80 LYS A N 1
ATOM 675 C CA . LYS A 1 80 ? 16.784 -9.831 -7.108 1.00 87.69 80 LYS A CA 1
ATOM 676 C C . LYS A 1 80 ? 17.548 -9.816 -8.432 1.00 87.69 80 LYS A C 1
ATOM 678 O O . LYS A 1 80 ? 18.663 -9.316 -8.482 1.00 87.69 80 LYS A O 1
ATOM 683 N N . ARG A 1 81 ? 16.978 -10.417 -9.480 1.00 83.31 81 ARG A N 1
ATOM 684 C CA . ARG A 1 81 ? 17.633 -10.586 -10.786 1.00 83.31 81 ARG A CA 1
ATOM 685 C C . ARG A 1 81 ? 17.559 -9.342 -11.677 1.00 83.31 81 ARG A C 1
ATOM 687 O O . ARG A 1 81 ? 18.368 -9.215 -12.590 1.00 83.31 81 ARG A O 1
ATOM 694 N N . ILE A 1 82 ? 16.555 -8.492 -11.462 1.00 79.56 82 ILE A N 1
ATOM 695 C CA . ILE A 1 82 ? 16.291 -7.265 -12.232 1.00 79.56 82 ILE A CA 1
ATOM 696 C C . ILE A 1 82 ? 16.742 -6.057 -11.427 1.00 79.56 82 ILE A C 1
ATOM 698 O O . ILE A 1 82 ? 17.406 -5.194 -12.038 1.00 79.56 82 ILE A O 1
#

Radius of gyration: 21.39 Å; Cα contacts (8 Å, |Δi|>4): 25; chains: 1; bounding box: 46×40×44 Å

Foldseek 3Di:
DQDDDDDPPDDPVNRVVVSVVSCVVVCVVVVCVVVVDDDDDDDPVSVVVVVVLVVQLVVQQVVCVVVVNDDPVVSVVSVVVD

Solvent-accessible surface area (backbone atoms only — not comparable to full-atom values): 5111 Å² total; per-residue (Å²): 135,95,80,80,80,85,58,88,94,60,53,75,67,60,50,51,53,52,45,51,51,51,49,59,73,65,37,53,67,59,52,51,64,66,62,70,54,91,74,81,82,74,52,74,64,57,48,49,53,55,50,53,51,52,52,52,52,51,52,51,53,52,51,28,50,76,69,72,62,67,50,78,64,51,54,51,51,55,63,72,76,105